Protein AF-A0A821CM47-F1 (afdb_monomer_lite)

Foldseek 3Di:
DPLVVPDDVVVLVVLVVVLVVLAQDPPHQLVNSLVVNLVSVCNNPVPDDQLNSLVSSLVRYDPQLNVPQDPDSPDGSVVSSVSSNVSVVVVVVVVVVVVVVVVVVVVVVVD

Structure (mmCIF, N/CA/C/O backbone):
data_AF-A0A821CM47-F1
#
_entry.id   AF-A0A821CM47-F1
#
loop_
_atom_site.group_PDB
_atom_site.id
_atom_site.type_symbol
_atom_site.label_atom_id
_atom_site.label_alt_id
_atom_site.label_comp_id
_atom_site.label_asym_id
_atom_site.label_entity_id
_atom_site.label_seq_id
_atom_site.pdbx_PDB_ins_code
_atom_site.Cartn_x
_atom_site.Cartn_y
_atom_site.Cartn_z
_atom_site.occupancy
_atom_site.B_iso_or_equiv
_atom_site.auth_seq_id
_atom_site.auth_comp_id
_atom_site.auth_asym_id
_atom_site.auth_atom_id
_atom_site.pdbx_PDB_model_num
ATOM 1 N N . LEU A 1 1 ? 15.446 14.568 -24.812 1.00 52.62 1 LEU A N 1
ATOM 2 C CA . LEU A 1 1 ? 15.892 13.155 -24.972 1.00 52.62 1 LEU A CA 1
ATOM 3 C C . LEU A 1 1 ? 17.030 12.744 -24.006 1.00 52.62 1 LEU A C 1
ATOM 5 O O . LEU A 1 1 ? 17.733 11.779 -24.273 1.00 52.62 1 LEU A O 1
ATOM 9 N N . PHE A 1 2 ? 17.194 13.401 -22.848 1.00 45.22 2 PHE A N 1
ATOM 10 C CA . PHE A 1 2 ? 18.342 13.179 -21.946 1.00 45.22 2 PHE A CA 1
ATOM 11 C C . PHE A 1 2 ? 18.208 11.940 -21.030 1.00 45.22 2 PHE A C 1
ATOM 13 O O . PHE A 1 2 ? 19.203 11.330 -20.654 1.00 45.22 2 PHE A O 1
ATOM 20 N N . ILE A 1 3 ? 16.977 11.506 -20.727 1.00 52.50 3 ILE A N 1
ATOM 21 C CA . ILE A 1 3 ? 16.700 10.422 -19.759 1.00 52.50 3 ILE A CA 1
ATOM 22 C C . ILE A 1 3 ? 17.106 9.032 -20.290 1.00 52.50 3 ILE A C 1
ATOM 24 O O . ILE A 1 3 ? 17.460 8.146 -19.516 1.00 52.50 3 ILE A O 1
ATOM 28 N N . ARG A 1 4 ? 17.120 8.825 -21.616 1.00 53.44 4 ARG A N 1
ATOM 29 C CA . ARG A 1 4 ? 17.480 7.522 -22.208 1.00 53.44 4 ARG A CA 1
ATOM 30 C C . ARG A 1 4 ? 18.974 7.195 -22.118 1.00 53.44 4 ARG A C 1
ATOM 32 O O . ARG A 1 4 ? 19.314 6.020 -22.127 1.00 53.44 4 ARG A O 1
ATOM 39 N N . ARG A 1 5 ? 19.857 8.192 -21.981 1.00 53.69 5 ARG A N 1
ATOM 40 C CA . ARG A 1 5 ? 21.319 7.984 -22.012 1.00 53.69 5 ARG A CA 1
ATOM 41 C C . ARG A 1 5 ? 21.881 7.340 -20.732 1.00 53.69 5 ARG A C 1
ATOM 43 O O . ARG A 1 5 ? 22.988 6.827 -20.763 1.00 53.69 5 ARG A O 1
ATOM 50 N N . PHE A 1 6 ? 21.104 7.315 -19.641 1.00 59.78 6 PHE A N 1
ATOM 51 C CA . PHE A 1 6 ? 21.505 6.770 -18.330 1.00 59.78 6 PHE A CA 1
ATOM 52 C C . PHE A 1 6 ? 20.635 5.601 -17.840 1.00 59.78 6 PHE A C 1
ATOM 54 O O . PHE A 1 6 ? 20.723 5.205 -16.675 1.00 59.78 6 PHE A O 1
ATOM 61 N N . ARG A 1 7 ? 19.769 5.059 -18.704 1.00 71.31 7 ARG A N 1
ATOM 62 C CA . ARG A 1 7 ? 18.993 3.842 -18.439 1.00 71.31 7 ARG A CA 1
ATOM 63 C C . ARG A 1 7 ? 19.642 2.669 -19.154 1.00 71.31 7 ARG A C 1
ATOM 65 O O . ARG A 1 7 ? 19.214 2.287 -20.238 1.00 71.31 7 ARG A O 1
ATOM 72 N N . THR A 1 8 ? 20.690 2.126 -18.550 1.00 84.31 8 THR A N 1
ATOM 73 C CA . THR A 1 8 ? 21.253 0.863 -19.025 1.00 84.31 8 THR A CA 1
ATOM 74 C C . THR A 1 8 ? 20.344 -0.299 -18.598 1.00 84.31 8 THR A C 1
ATOM 76 O O . THR A 1 8 ? 19.640 -0.177 -17.583 1.00 84.31 8 THR A O 1
ATOM 79 N N . PRO A 1 9 ? 20.316 -1.412 -19.349 1.00 85.06 9 PRO A N 1
ATOM 80 C CA . PRO A 1 9 ? 19.562 -2.605 -18.970 1.00 85.06 9 PRO A CA 1
ATOM 81 C C . PRO A 1 9 ? 19.875 -3.083 -17.545 1.00 85.06 9 PRO A C 1
ATOM 83 O O . PRO A 1 9 ? 18.954 -3.381 -16.788 1.00 85.06 9 PRO A O 1
ATOM 86 N N . GLU A 1 10 ? 21.144 -3.042 -17.139 1.00 87.81 10 GLU A N 1
ATOM 87 C CA . GLU A 1 10 ? 21.621 -3.475 -15.820 1.00 87.81 10 GLU A CA 1
ATOM 88 C C . GLU A 1 10 ? 21.060 -2.585 -14.705 1.00 87.81 10 GLU A C 1
ATOM 90 O O . GLU A 1 10 ? 20.621 -3.066 -13.658 1.00 87.81 10 GLU A O 1
ATOM 95 N N . LYS A 1 11 ? 21.004 -1.265 -14.933 1.00 87.06 11 LYS A N 1
ATOM 96 C CA . LYS A 1 11 ? 20.400 -0.329 -13.977 1.00 87.06 11 LYS A CA 1
ATOM 97 C C . LYS A 1 11 ? 18.901 -0.579 -13.837 1.00 87.06 11 LYS A C 1
ATOM 99 O O . LYS A 1 11 ? 18.383 -0.564 -12.723 1.00 87.06 11 LYS A O 1
ATOM 104 N N . ILE A 1 12 ? 18.200 -0.829 -14.944 1.00 87.56 12 ILE A N 1
ATOM 105 C CA . ILE A 1 12 ? 16.769 -1.160 -14.923 1.00 87.56 12 ILE A CA 1
ATOM 106 C C . ILE A 1 12 ? 16.521 -2.487 -14.203 1.00 87.56 12 ILE A C 1
ATOM 108 O O . ILE A 1 12 ? 15.576 -2.590 -13.422 1.00 87.56 12 ILE A O 1
ATOM 112 N N . GLU A 1 13 ? 17.365 -3.490 -14.417 1.00 89.12 13 GLU A N 1
ATOM 113 C CA . GLU A 1 13 ? 17.274 -4.774 -13.728 1.00 89.12 13 GLU A CA 1
ATOM 114 C C . GLU A 1 13 ? 17.508 -4.635 -12.220 1.00 89.12 13 GLU A C 1
ATOM 116 O O . GLU A 1 13 ? 16.713 -5.141 -11.423 1.00 89.12 13 GLU A O 1
ATOM 121 N N . SER A 1 14 ? 18.523 -3.866 -11.822 1.00 91.50 14 SER A N 1
ATOM 122 C CA . SER A 1 14 ? 18.778 -3.525 -10.420 1.00 91.50 14 SER A CA 1
ATOM 123 C C . SER A 1 14 ? 17.582 -2.806 -9.784 1.00 91.50 14 SER A C 1
ATOM 125 O O . SER A 1 14 ? 17.111 -3.194 -8.710 1.00 91.50 14 SER A O 1
ATOM 127 N N . LEU A 1 15 ? 17.002 -1.816 -10.474 1.00 91.31 15 LEU A N 1
ATOM 128 C CA . LEU A 1 15 ? 15.797 -1.124 -10.010 1.00 91.31 15 LEU A CA 1
ATOM 129 C C . LEU A 1 15 ? 14.595 -2.074 -9.908 1.00 91.31 15 LEU A C 1
ATOM 131 O O . LEU A 1 15 ? 13.878 -2.042 -8.911 1.00 91.31 15 LEU A O 1
ATOM 135 N N . ARG A 1 16 ? 14.393 -2.982 -10.870 1.00 90.38 16 ARG A N 1
ATOM 136 C CA . ARG A 1 16 ? 13.363 -4.034 -10.785 1.00 90.38 16 ARG A CA 1
ATOM 137 C C . ARG A 1 16 ? 13.599 -4.962 -9.591 1.00 90.38 16 ARG A C 1
ATOM 139 O O . ARG A 1 16 ? 12.635 -5.354 -8.935 1.00 90.38 16 ARG A O 1
ATOM 146 N N . GLY A 1 17 ? 14.855 -5.280 -9.280 1.00 93.06 17 GLY A N 1
ATOM 147 C CA . GLY A 1 17 ? 15.247 -6.015 -8.078 1.00 93.06 17 GLY A CA 1
ATOM 148 C C . GLY A 1 17 ? 14.839 -5.294 -6.801 1.00 93.06 17 GLY A C 1
ATOM 149 O O . GLY A 1 17 ? 14.126 -5.856 -5.971 1.00 93.06 17 GLY A O 1
ATOM 150 N N . ARG A 1 18 ? 15.185 -4.013 -6.694 1.00 92.69 18 ARG A N 1
ATOM 151 C CA . ARG A 1 18 ? 14.772 -3.153 -5.579 1.00 92.69 18 ARG A CA 1
ATOM 152 C C . ARG A 1 18 ? 13.250 -3.026 -5.481 1.00 92.69 18 ARG A C 1
ATOM 154 O O . ARG A 1 18 ? 12.722 -3.090 -4.377 1.00 92.69 18 ARG A O 1
ATOM 161 N N . LEU A 1 19 ? 12.531 -2.943 -6.608 1.00 92.62 19 LEU A N 1
ATOM 162 C CA . LEU A 1 19 ? 11.065 -2.918 -6.619 1.00 92.62 19 LEU A CA 1
ATOM 163 C C . LEU A 1 19 ? 10.494 -4.192 -5.994 1.00 92.62 19 LEU A C 1
ATOM 165 O O . LEU A 1 19 ? 9.532 -4.103 -5.239 1.00 92.62 19 LEU A O 1
ATOM 169 N N . ARG A 1 20 ? 11.070 -5.376 -6.254 1.00 92.06 20 ARG A N 1
ATOM 170 C CA . ARG A 1 20 ? 10.609 -6.632 -5.629 1.00 92.06 20 ARG A CA 1
ATOM 171 C C . ARG A 1 20 ? 10.681 -6.564 -4.104 1.00 92.06 20 ARG A C 1
ATOM 173 O O . ARG A 1 20 ? 9.710 -6.958 -3.461 1.00 92.06 20 ARG A O 1
ATOM 180 N N . SER A 1 21 ? 11.726 -5.953 -3.556 1.00 92.94 21 SER A N 1
ATOM 181 C CA . SER A 1 21 ? 11.927 -5.784 -2.110 1.0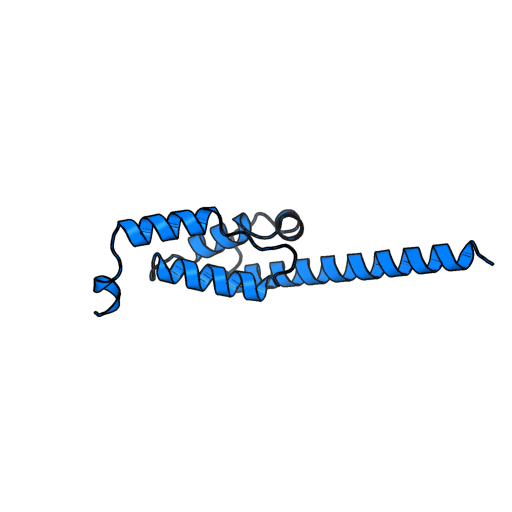0 92.94 21 SER A CA 1
ATOM 182 C C . SER A 1 21 ? 11.299 -4.515 -1.520 1.00 92.94 21 SER A C 1
ATOM 184 O O . SER A 1 21 ? 11.387 -4.297 -0.317 1.00 92.94 21 SER A O 1
ATOM 186 N N . LEU A 1 22 ? 10.657 -3.674 -2.336 1.00 93.56 22 LEU A N 1
ATOM 187 C CA . LEU A 1 22 ? 10.026 -2.437 -1.881 1.00 93.56 22 LEU A CA 1
ATOM 188 C C . LEU A 1 22 ? 8.694 -2.742 -1.188 1.00 93.56 22 LEU A C 1
ATOM 190 O O . LEU A 1 22 ? 7.682 -2.929 -1.865 1.00 93.56 22 LEU A O 1
ATOM 194 N N . TRP A 1 23 ? 8.694 -2.824 0.133 1.00 95.94 23 TRP A N 1
ATOM 195 C CA . TRP A 1 23 ? 7.489 -2.951 0.955 1.00 95.94 23 TRP A CA 1
ATOM 196 C C . TRP A 1 23 ? 7.256 -1.650 1.722 1.00 95.94 23 TRP A C 1
ATOM 198 O O . TRP A 1 23 ? 8.206 -0.890 1.944 1.00 95.94 23 TRP A O 1
ATOM 208 N N . GLN A 1 24 ? 6.003 -1.381 2.082 1.00 97.12 24 GLN A N 1
ATOM 209 C CA . GLN A 1 24 ? 5.700 -0.345 3.067 1.00 97.12 24 GLN A CA 1
ATOM 210 C C . GLN A 1 24 ? 6.273 -0.779 4.418 1.00 97.12 24 GLN A C 1
ATOM 212 O O . GLN A 1 24 ? 6.067 -1.922 4.833 1.00 97.12 24 GLN A O 1
ATOM 217 N N . SER A 1 25 ? 7.011 0.112 5.078 1.00 94.75 25 SER A N 1
ATOM 218 C CA . SER A 1 25 ? 7.540 -0.172 6.417 1.00 94.75 25 SER A CA 1
ATOM 219 C C . SER A 1 25 ? 6.493 0.066 7.510 1.00 94.75 25 SER A C 1
ATOM 221 O O . SER A 1 25 ? 5.497 0.753 7.288 1.00 94.75 25 SER A O 1
ATOM 223 N N . ASP A 1 26 ? 6.719 -0.473 8.710 1.00 91.69 26 ASP A N 1
ATOM 224 C CA . ASP A 1 26 ? 5.733 -0.394 9.795 1.00 91.69 26 ASP A CA 1
ATOM 225 C C . ASP A 1 26 ? 5.419 1.033 10.252 1.00 91.69 26 ASP A C 1
ATOM 227 O O . ASP A 1 26 ? 4.286 1.304 10.640 1.00 91.69 26 ASP A O 1
ATOM 231 N N . ASN A 1 27 ? 6.385 1.947 10.149 1.00 92.38 27 ASN A N 1
ATOM 232 C CA . ASN A 1 27 ? 6.253 3.337 10.592 1.00 92.38 27 ASN A CA 1
ATOM 233 C C . ASN A 1 27 ? 6.092 4.329 9.432 1.00 92.38 27 ASN A C 1
ATOM 235 O O . ASN A 1 27 ? 6.172 5.535 9.648 1.00 92.38 27 ASN A O 1
ATOM 239 N N . GLU A 1 28 ? 5.923 3.844 8.204 1.00 95.31 28 GLU A N 1
ATOM 240 C CA . GLU A 1 28 ? 5.787 4.703 7.032 1.00 95.31 28 GLU A CA 1
ATOM 241 C C . GLU A 1 28 ? 4.310 4.963 6.718 1.00 95.31 28 GLU A C 1
ATOM 243 O O . GLU A 1 28 ? 3.583 4.002 6.428 1.00 95.31 28 GLU A O 1
ATOM 248 N N . PRO A 1 29 ? 3.880 6.238 6.708 1.00 97.25 29 PRO A N 1
ATOM 249 C CA . PRO A 1 29 ? 2.536 6.608 6.296 1.00 97.25 29 PRO A CA 1
ATOM 250 C C . PRO A 1 29 ? 2.215 6.122 4.883 1.00 97.25 29 PRO A C 1
ATOM 252 O O . PRO A 1 29 ? 3.044 6.163 3.971 1.00 97.25 29 PRO A O 1
ATOM 255 N N . THR A 1 30 ? 0.972 5.703 4.673 1.00 97.25 30 THR A N 1
ATOM 256 C CA . THR A 1 30 ? 0.514 5.143 3.393 1.00 97.25 30 THR A CA 1
ATOM 257 C C . THR A 1 30 ? 0.648 6.127 2.231 1.00 97.25 30 THR A C 1
ATOM 259 O O . THR A 1 30 ? 0.980 5.722 1.115 1.00 97.25 30 THR A O 1
ATOM 262 N N . ALA A 1 31 ? 0.419 7.417 2.488 1.00 96.81 31 ALA A N 1
ATOM 263 C CA . ALA A 1 31 ? 0.570 8.475 1.492 1.00 96.81 31 ALA A CA 1
ATOM 264 C C . ALA A 1 31 ? 2.029 8.608 1.021 1.00 96.81 31 ALA A C 1
ATOM 266 O O . ALA A 1 31 ? 2.298 8.594 -0.182 1.00 96.81 31 ALA A O 1
ATOM 267 N N . ASP A 1 32 ? 2.974 8.638 1.962 1.00 97.81 32 ASP A N 1
ATOM 268 C CA . ASP A 1 32 ? 4.407 8.741 1.669 1.00 97.81 32 ASP A CA 1
ATOM 269 C C . ASP A 1 32 ? 4.904 7.500 0.923 1.00 97.81 32 ASP A C 1
ATOM 271 O O . ASP A 1 32 ? 5.627 7.595 -0.076 1.00 97.81 32 ASP A O 1
ATOM 275 N N . TYR A 1 33 ? 4.447 6.322 1.359 1.00 97.81 33 TYR A N 1
ATOM 276 C CA . TYR A 1 33 ? 4.726 5.063 0.682 1.00 97.81 33 TYR A CA 1
ATOM 277 C C . TYR A 1 33 ? 4.248 5.073 -0.774 1.00 97.81 33 TYR A C 1
ATOM 279 O O . TYR A 1 33 ? 4.974 4.637 -1.674 1.00 97.81 33 TYR A O 1
ATOM 287 N N . PHE A 1 34 ? 3.033 5.569 -1.021 1.00 96.94 34 PHE A N 1
ATOM 288 C CA . PHE A 1 34 ? 2.468 5.647 -2.362 1.00 96.94 34 PHE A CA 1
ATOM 289 C C . PHE A 1 34 ? 3.299 6.546 -3.283 1.00 96.94 34 PHE A C 1
ATOM 291 O O . PHE A 1 34 ? 3.652 6.120 -4.387 1.00 96.94 34 PHE A O 1
ATOM 298 N N . GLU A 1 35 ? 3.661 7.748 -2.832 1.00 95.88 35 GLU A N 1
ATOM 299 C CA . GLU A 1 35 ? 4.481 8.673 -3.621 1.00 95.88 35 GLU A CA 1
ATOM 300 C C . GLU A 1 35 ? 5.869 8.089 -3.907 1.00 95.88 35 GLU A C 1
ATOM 302 O O . GLU A 1 35 ? 6.345 8.119 -5.049 1.00 95.88 35 GLU A O 1
ATOM 307 N N . ARG A 1 36 ? 6.486 7.438 -2.912 1.00 95.62 36 ARG A N 1
ATOM 308 C CA . ARG A 1 36 ? 7.760 6.730 -3.085 1.00 95.62 36 ARG A CA 1
ATOM 309 C C . ARG A 1 36 ? 7.654 5.599 -4.106 1.00 95.62 36 ARG A C 1
ATOM 311 O O . ARG A 1 36 ? 8.507 5.493 -4.987 1.00 95.62 36 ARG A O 1
ATOM 318 N N . LEU A 1 37 ? 6.616 4.765 -4.023 1.00 95.62 37 LEU A N 1
ATOM 319 C CA . LEU A 1 37 ? 6.373 3.678 -4.974 1.00 95.62 37 LEU A CA 1
ATOM 320 C C . LEU A 1 37 ? 6.167 4.221 -6.394 1.00 95.62 37 LEU A C 1
ATOM 322 O O . LEU A 1 37 ? 6.791 3.728 -7.333 1.00 95.62 37 LEU A O 1
ATOM 326 N N . LYS A 1 38 ? 5.322 5.241 -6.556 1.00 94.00 38 LYS A N 1
ATOM 327 C CA . LYS A 1 38 ? 5.004 5.861 -7.848 1.00 94.00 38 LYS A CA 1
ATOM 328 C C . LYS A 1 38 ? 6.238 6.486 -8.497 1.00 94.00 38 LYS A C 1
ATOM 330 O O . LYS A 1 38 ? 6.493 6.233 -9.676 1.00 94.00 38 LYS A O 1
ATOM 335 N N . SER A 1 39 ? 7.029 7.236 -7.728 1.00 91.81 39 SER A N 1
ATOM 336 C CA . SER A 1 39 ? 8.304 7.800 -8.185 1.00 91.81 39 SER A CA 1
ATOM 337 C C . SER A 1 39 ? 9.256 6.694 -8.650 1.00 91.81 39 SER A C 1
ATOM 339 O O . SER A 1 39 ? 9.728 6.700 -9.789 1.00 91.81 39 SER A O 1
ATOM 341 N N . PHE A 1 40 ? 9.422 5.654 -7.828 1.00 92.75 40 PHE A N 1
ATOM 342 C CA . PHE A 1 40 ? 10.304 4.530 -8.132 1.00 92.75 40 PHE A CA 1
ATOM 343 C C . PHE A 1 40 ? 9.878 3.748 -9.386 1.00 92.75 40 PHE A C 1
ATOM 345 O O . PHE A 1 40 ? 10.709 3.308 -10.183 1.00 92.75 40 PHE A O 1
ATOM 352 N N . MET A 1 41 ? 8.572 3.582 -9.599 1.00 91.94 41 MET A N 1
ATOM 353 C CA . MET A 1 41 ? 8.037 2.950 -10.805 1.00 91.94 41 MET A CA 1
ATOM 354 C C . MET A 1 41 ? 8.260 3.814 -12.049 1.00 91.94 41 MET A C 1
ATOM 356 O O . MET A 1 41 ? 8.647 3.273 -13.082 1.00 91.94 41 MET A O 1
ATOM 360 N N . SER A 1 42 ? 8.108 5.137 -11.944 1.00 89.25 42 SER A N 1
ATOM 361 C CA . SER A 1 42 ? 8.416 6.075 -13.033 1.00 89.25 42 SER A CA 1
ATOM 362 C C . SER A 1 42 ? 9.902 6.036 -13.422 1.00 89.25 42 SER A C 1
ATOM 364 O O . SER A 1 42 ? 10.245 6.040 -14.610 1.00 89.25 42 SER A O 1
ATOM 366 N N . GLU A 1 43 ? 10.800 5.887 -12.440 1.00 88.25 43 GLU A N 1
ATOM 367 C CA . GLU A 1 43 ? 12.240 5.708 -12.669 1.00 88.25 43 GLU A CA 1
ATOM 368 C C . GLU A 1 43 ? 12.578 4.431 -13.450 1.00 88.25 43 GLU A C 1
ATOM 370 O O . GLU A 1 43 ? 13.493 4.456 -14.281 1.00 88.25 43 GLU A O 1
ATOM 375 N N . ILE A 1 44 ? 11.819 3.347 -13.255 1.00 88.00 44 ILE A N 1
ATOM 376 C CA . ILE A 1 44 ? 11.943 2.102 -14.032 1.00 88.00 44 ILE A CA 1
ATOM 377 C C . ILE A 1 44 ? 11.307 2.265 -15.416 1.00 88.00 44 ILE A C 1
ATOM 379 O O . ILE A 1 44 ? 11.930 1.977 -16.440 1.00 88.00 44 ILE A O 1
ATOM 383 N N . GLU A 1 45 ? 10.074 2.762 -15.461 1.00 85.69 45 GLU A N 1
ATOM 384 C CA . GLU A 1 45 ? 9.247 2.838 -16.658 1.00 85.69 45 GLU A CA 1
ATOM 385 C C . GLU A 1 45 ? 8.306 4.061 -16.579 1.00 85.69 45 GLU A C 1
ATOM 387 O O . GLU A 1 45 ? 7.337 4.045 -15.825 1.00 85.69 45 GLU A O 1
ATOM 392 N N . PRO A 1 46 ? 8.536 5.144 -17.350 1.00 80.00 46 PRO A N 1
ATOM 393 C CA . PRO A 1 46 ? 7.790 6.393 -17.214 1.00 80.00 46 PRO A CA 1
ATOM 394 C C . P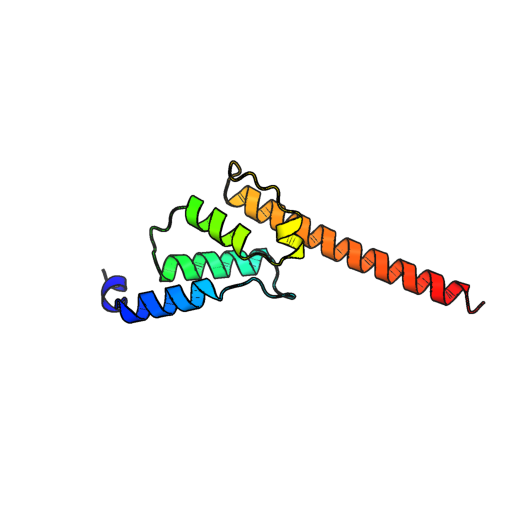RO A 1 46 ? 6.365 6.257 -17.755 1.00 80.00 46 PRO A C 1
ATOM 396 O O . PRO A 1 46 ? 5.503 7.053 -17.418 1.00 80.00 46 PRO A O 1
ATOM 399 N N . GLN A 1 47 ? 6.132 5.245 -18.598 1.00 83.62 47 GLN A N 1
ATOM 400 C CA . GLN A 1 47 ? 4.836 4.908 -19.188 1.00 83.62 47 GLN A CA 1
ATOM 401 C C . GLN A 1 47 ? 4.169 3.748 -18.442 1.00 83.62 47 GLN A C 1
ATOM 403 O O . GLN A 1 47 ? 3.450 2.940 -19.027 1.00 83.62 47 GLN A O 1
ATOM 408 N N . THR A 1 48 ? 4.439 3.636 -17.140 1.00 85.62 48 THR A N 1
ATOM 409 C CA . THR A 1 48 ? 3.805 2.621 -16.310 1.00 85.62 48 THR A CA 1
ATOM 410 C C . THR A 1 48 ? 2.288 2.817 -16.310 1.00 85.62 48 THR A C 1
ATOM 412 O O . THR A 1 48 ? 1.790 3.885 -15.956 1.00 85.62 48 THR A O 1
ATOM 415 N N . SER A 1 49 ? 1.542 1.761 -16.639 1.00 89.81 49 SER A N 1
ATOM 416 C CA . SER A 1 49 ? 0.081 1.799 -16.606 1.00 89.81 49 SER A CA 1
ATOM 417 C C . SER A 1 49 ? -0.456 1.977 -15.184 1.00 89.81 49 SER A C 1
ATOM 419 O O . SER A 1 49 ? 0.046 1.392 -14.218 1.00 89.81 49 SER A O 1
ATOM 421 N N . THR A 1 50 ? -1.540 2.743 -15.050 1.00 90.81 50 THR A N 1
ATOM 422 C CA . THR A 1 50 ? -2.224 2.959 -13.768 1.00 90.81 50 THR A CA 1
ATOM 423 C C . THR A 1 50 ? -2.612 1.638 -13.105 1.00 90.81 50 THR A C 1
ATOM 425 O O . THR A 1 50 ? -2.441 1.488 -11.899 1.00 90.81 50 THR A O 1
ATOM 428 N N . ASP A 1 51 ? -3.061 0.645 -13.875 1.00 90.62 51 ASP A N 1
ATOM 429 C CA . ASP A 1 51 ? -3.426 -0.668 -13.335 1.00 90.62 51 ASP A CA 1
ATOM 430 C C . ASP A 1 51 ? -2.235 -1.431 -12.758 1.00 90.62 51 ASP A C 1
ATOM 432 O O . ASP A 1 51 ? -2.372 -2.119 -11.743 1.00 90.62 51 ASP A O 1
ATOM 436 N N . TYR A 1 52 ? -1.050 -1.295 -13.356 1.00 91.12 52 TYR A N 1
ATOM 437 C CA . TYR A 1 52 ? 0.156 -1.885 -12.789 1.00 91.12 52 TYR A CA 1
ATOM 438 C C . TYR A 1 52 ? 0.536 -1.205 -11.467 1.00 91.12 52 TYR A C 1
ATOM 440 O O . TYR A 1 52 ? 0.878 -1.903 -10.509 1.00 91.12 52 TYR A O 1
ATOM 448 N N . ILE A 1 53 ? 0.386 0.124 -11.367 1.00 92.81 53 ILE A N 1
ATOM 449 C CA . ILE A 1 53 ? 0.576 0.872 -10.109 1.00 92.81 53 ILE A CA 1
ATOM 450 C C . ILE A 1 53 ? -0.421 0.399 -9.050 1.00 92.81 53 ILE A C 1
ATOM 452 O O . ILE A 1 53 ? 0.003 0.043 -7.953 1.00 92.81 53 ILE A O 1
ATOM 456 N N . LYS A 1 54 ? -1.717 0.299 -9.378 1.00 92.81 54 LYS A N 1
ATOM 457 C CA . LYS A 1 54 ? -2.756 -0.196 -8.453 1.00 92.81 54 LYS A CA 1
ATOM 458 C C . LYS A 1 54 ? -2.402 -1.573 -7.893 1.00 92.81 54 LYS A C 1
ATOM 460 O O . LYS A 1 54 ? -2.407 -1.776 -6.680 1.00 92.81 54 LYS A O 1
ATOM 465 N N . ARG A 1 55 ? -2.059 -2.522 -8.774 1.00 91.50 55 ARG A N 1
ATOM 466 C CA . ARG A 1 55 ? -1.688 -3.889 -8.371 1.00 91.50 55 ARG A CA 1
ATOM 467 C C . ARG A 1 55 ? -0.451 -3.891 -7.480 1.00 91.50 55 ARG A C 1
ATOM 469 O O . ARG A 1 55 ? -0.435 -4.596 -6.474 1.00 91.5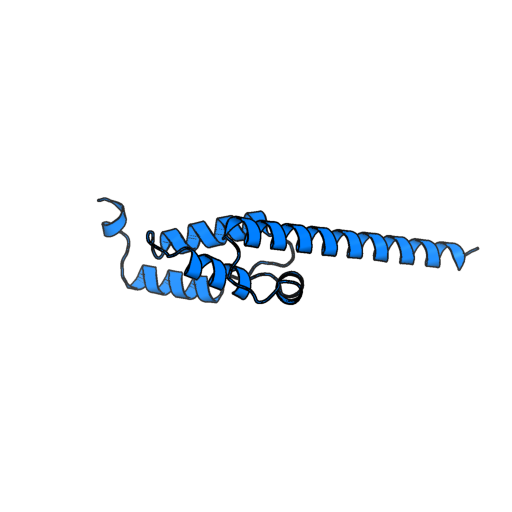0 55 ARG A O 1
ATOM 476 N N . LYS A 1 56 ? 0.581 -3.117 -7.836 1.00 93.19 56 LYS A N 1
ATOM 477 C CA . LYS A 1 56 ? 1.821 -3.049 -7.053 1.00 93.19 56 LYS A CA 1
ATOM 478 C C . LYS A 1 56 ? 1.613 -2.401 -5.699 1.00 93.19 56 LYS A C 1
ATOM 480 O O . LYS A 1 56 ? 2.142 -2.926 -4.727 1.00 93.19 56 LYS A O 1
ATOM 485 N N . PHE A 1 57 ? 0.816 -1.344 -5.637 1.00 94.75 57 PHE A N 1
ATOM 486 C CA . PHE A 1 57 ? 0.462 -0.690 -4.391 1.00 94.75 57 PHE A CA 1
ATOM 487 C C . PHE A 1 57 ? -0.253 -1.668 -3.452 1.00 94.75 57 PHE A C 1
ATOM 489 O O . PHE A 1 57 ? 0.301 -1.977 -2.404 1.00 94.75 57 PHE A O 1
ATOM 496 N N . ILE A 1 58 ? -1.367 -2.295 -3.867 1.00 93.25 58 ILE A N 1
ATOM 497 C CA . ILE A 1 58 ? -2.074 -3.286 -3.023 1.00 93.25 58 ILE A CA 1
ATOM 498 C C . ILE A 1 58 ? -1.145 -4.424 -2.588 1.00 93.25 58 ILE A C 1
ATOM 500 O O . ILE A 1 58 ? -1.142 -4.816 -1.423 1.00 93.25 58 ILE A O 1
ATOM 504 N N . GLN A 1 59 ? -0.358 -4.974 -3.518 1.00 93.00 59 GLN A N 1
ATOM 505 C CA . GLN A 1 59 ? 0.516 -6.112 -3.236 1.00 93.00 59 GLN A CA 1
ATOM 506 C C . GLN A 1 59 ? 1.503 -5.809 -2.101 1.00 93.00 59 GLN A C 1
ATOM 508 O O . GLN A 1 59 ? 1.809 -6.707 -1.312 1.00 93.00 59 GLN A O 1
ATOM 513 N N . LYS A 1 60 ? 2.010 -4.574 -2.055 1.00 95.12 60 LYS A N 1
ATOM 514 C CA . LYS A 1 60 ? 3.191 -4.180 -1.283 1.00 95.12 60 LYS A CA 1
ATOM 515 C C . LYS A 1 60 ? 2.901 -3.274 -0.084 1.00 95.12 60 LYS A C 1
ATOM 517 O O . LYS A 1 60 ? 3.836 -2.941 0.646 1.00 95.12 60 LYS A O 1
ATOM 522 N N . LEU A 1 61 ? 1.629 -2.936 0.130 1.00 95.69 61 LEU A N 1
ATOM 523 C CA . LEU A 1 61 ? 1.134 -2.353 1.375 1.00 95.69 61 LEU A CA 1
ATOM 524 C C . LEU A 1 61 ? 1.498 -3.220 2.584 1.00 95.69 61 LEU A C 1
ATOM 526 O O . LEU A 1 61 ? 1.631 -4.449 2.483 1.00 95.69 61 LEU A O 1
ATOM 530 N N . ARG A 1 62 ? 1.594 -2.562 3.742 1.00 95.75 62 ARG A N 1
ATOM 531 C CA . ARG A 1 62 ? 1.747 -3.217 5.040 1.00 95.75 62 ARG A CA 1
ATOM 532 C C . ARG A 1 62 ? 0.594 -4.198 5.250 1.00 95.75 62 ARG A C 1
ATOM 534 O O . ARG A 1 62 ? -0.537 -3.960 4.821 1.00 95.75 62 ARG A O 1
ATOM 541 N N . LYS A 1 63 ? 0.895 -5.348 5.858 1.00 94.56 63 LYS A N 1
ATOM 542 C CA . LYS A 1 63 ? -0.021 -6.498 5.909 1.00 94.56 63 LYS A CA 1
ATOM 543 C C . LYS A 1 63 ? -1.373 -6.154 6.548 1.00 94.56 63 LYS A C 1
ATOM 545 O O . LYS A 1 63 ? -2.401 -6.519 5.997 1.00 94.56 63 LYS A O 1
ATOM 550 N N . ASP A 1 64 ? -1.371 -5.440 7.666 1.00 94.44 64 ASP A N 1
ATOM 551 C CA . ASP A 1 64 ? -2.570 -5.011 8.400 1.00 94.44 64 ASP A CA 1
ATOM 552 C C . ASP A 1 64 ? -3.506 -4.110 7.574 1.00 94.44 64 ASP A C 1
ATOM 554 O O . ASP A 1 64 ? -4.726 -4.235 7.673 1.00 94.44 64 ASP A O 1
ATOM 558 N N . ILE A 1 65 ? -2.946 -3.244 6.724 1.00 95.12 65 ILE A N 1
ATOM 559 C CA . ILE A 1 65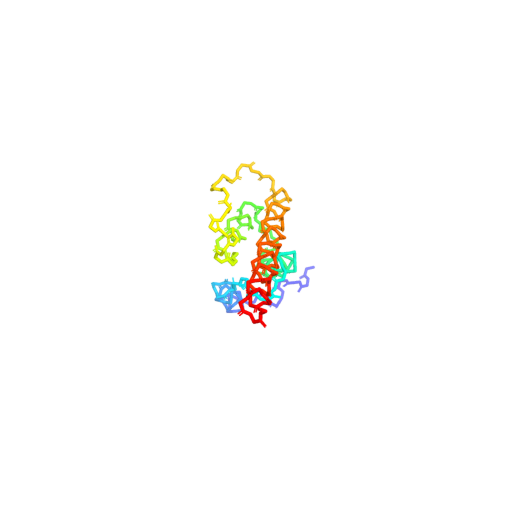 ? -3.708 -2.418 5.782 1.00 95.12 65 ILE A CA 1
ATOM 560 C C . ILE A 1 65 ? -4.216 -3.292 4.633 1.00 95.12 65 ILE A C 1
ATOM 562 O O . ILE A 1 65 ? -5.404 -3.290 4.313 1.00 95.12 65 ILE A O 1
ATOM 566 N N . ARG A 1 66 ? -3.323 -4.082 4.026 1.00 93.69 66 ARG A N 1
ATOM 567 C CA . ARG A 1 66 ? -3.631 -4.940 2.875 1.00 93.69 66 ARG A CA 1
ATOM 568 C C . ARG A 1 66 ? -4.723 -5.964 3.176 1.00 93.69 66 ARG A C 1
ATOM 570 O O . ARG A 1 66 ? -5.571 -6.199 2.322 1.00 93.69 66 ARG A O 1
ATOM 577 N N . ASP A 1 67 ? -4.718 -6.558 4.364 1.00 92.75 67 ASP A N 1
ATOM 578 C CA . ASP A 1 67 ? -5.704 -7.564 4.768 1.00 92.75 67 ASP A CA 1
ATOM 579 C C . ASP A 1 67 ? -7.114 -6.950 4.911 1.00 92.75 67 ASP A C 1
ATOM 581 O O . ASP A 1 67 ? -8.111 -7.638 4.694 1.00 92.75 67 ASP A O 1
ATOM 585 N N . LYS A 1 68 ? -7.206 -5.641 5.197 1.00 92.06 68 LYS A N 1
ATOM 586 C CA . LYS A 1 68 ? -8.460 -4.868 5.242 1.00 92.06 68 LYS A CA 1
ATOM 587 C C . LYS A 1 68 ? -8.862 -4.277 3.879 1.00 92.06 68 LYS A C 1
ATOM 589 O O . LYS A 1 68 ? -9.992 -3.811 3.718 1.00 92.06 68 LYS A O 1
ATOM 594 N N . MET A 1 69 ? -7.977 -4.297 2.880 1.00 88.94 69 MET A N 1
ATOM 595 C CA . MET A 1 69 ? -8.289 -3.823 1.530 1.00 88.94 69 MET A CA 1
ATOM 596 C C . MET A 1 69 ? -9.208 -4.810 0.799 1.00 88.94 69 MET A C 1
ATOM 598 O O . MET A 1 69 ? -8.928 -6.002 0.672 1.00 88.94 69 MET A O 1
ATOM 602 N N . SER A 1 70 ? -10.307 -4.302 0.240 1.00 74.75 70 SER A N 1
ATOM 603 C CA . SER A 1 70 ? -11.188 -5.083 -0.633 1.00 74.75 70 SER A CA 1
ATOM 604 C C . SER A 1 70 ? -10.455 -5.475 -1.919 1.00 74.75 70 SER A C 1
ATOM 606 O O . SER A 1 70 ? -9.897 -4.611 -2.591 1.00 74.75 70 SER A O 1
ATOM 608 N N . ARG A 1 71 ? -10.522 -6.753 -2.320 1.00 64.50 71 ARG A N 1
ATOM 609 C CA . ARG A 1 71 ? -9.847 -7.310 -3.517 1.00 64.50 71 ARG A CA 1
ATOM 610 C C . ARG A 1 71 ? -10.337 -6.747 -4.872 1.00 64.50 71 ARG A C 1
ATOM 612 O O . ARG A 1 71 ? -9.878 -7.198 -5.918 1.00 64.50 71 ARG A O 1
ATOM 619 N N . GLY A 1 72 ? -11.266 -5.789 -4.874 1.00 61.28 72 GLY A N 1
ATOM 620 C CA . GLY A 1 72 ? -11.814 -5.168 -6.081 1.00 61.28 72 GLY A CA 1
ATOM 621 C C . GLY A 1 72 ? -10.893 -4.085 -6.648 1.00 61.28 72 GLY A C 1
ATOM 622 O O . GLY A 1 72 ? -10.715 -3.038 -6.038 1.00 61.28 72 GLY A O 1
ATOM 623 N N . LEU A 1 73 ? -10.341 -4.323 -7.841 1.00 62.91 73 LEU A N 1
ATOM 624 C CA . LEU A 1 73 ? -9.489 -3.382 -8.591 1.00 62.91 73 LEU A CA 1
ATOM 625 C C . LEU A 1 73 ? -10.281 -2.358 -9.434 1.00 62.91 73 LEU A C 1
ATOM 627 O O . LEU A 1 73 ? -9.682 -1.604 -10.199 1.00 62.91 73 LEU A O 1
ATOM 631 N N . THR A 1 74 ? -11.613 -2.327 -9.315 1.00 65.38 74 THR A N 1
ATOM 632 C CA . THR A 1 74 ? -12.499 -1.469 -10.124 1.00 65.38 74 THR A CA 1
ATOM 633 C C . THR A 1 74 ? -12.459 0.009 -9.725 1.00 65.38 74 THR A C 1
ATOM 635 O O . THR A 1 74 ? -12.892 0.852 -10.503 1.00 65.38 74 THR A O 1
ATOM 638 N N . ALA A 1 75 ? -11.915 0.336 -8.551 1.00 78.06 75 ALA A N 1
ATOM 639 C CA . ALA A 1 75 ? -11.772 1.710 -8.075 1.00 78.06 75 ALA A CA 1
ATOM 640 C C . ALA A 1 75 ? -10.667 2.477 -8.830 1.00 78.06 75 ALA A C 1
ATOM 642 O O . ALA A 1 75 ? -9.737 1.876 -9.394 1.00 78.06 75 ALA A O 1
ATOM 643 N N . SER A 1 76 ? -10.739 3.813 -8.845 1.00 91.38 76 SER A N 1
ATOM 644 C CA . SER A 1 76 ? -9.653 4.637 -9.387 1.00 91.38 76 SER A CA 1
ATOM 645 C C . SER A 1 76 ? -8.389 4.500 -8.524 1.00 91.38 76 SER A C 1
ATOM 647 O O . SER A 1 76 ? -8.431 3.996 -7.402 1.00 91.38 76 SER A O 1
ATOM 649 N N . LEU A 1 77 ? -7.227 4.914 -9.045 1.00 91.50 77 LEU A N 1
ATOM 650 C CA . LEU A 1 77 ? -5.994 4.880 -8.246 1.00 91.50 77 LEU A CA 1
ATOM 651 C C . LEU A 1 77 ? -6.106 5.787 -7.014 1.00 91.50 77 LEU A C 1
ATOM 653 O O . LEU A 1 77 ? -5.637 5.413 -5.946 1.00 91.50 77 LEU A O 1
ATOM 657 N N . SER A 1 78 ? -6.767 6.936 -7.170 1.00 92.94 78 SER A N 1
ATOM 658 C CA . SER A 1 78 ? -7.003 7.892 -6.089 1.00 92.94 78 SER A CA 1
ATOM 659 C C . SER A 1 78 ? -7.856 7.280 -4.981 1.00 92.94 78 SER A C 1
ATOM 661 O O . SER A 1 78 ? -7.450 7.296 -3.824 1.00 92.94 78 SER A O 1
ATOM 663 N N . ASP A 1 79 ? -8.989 6.668 -5.336 1.00 92.81 79 ASP A N 1
ATOM 664 C CA . ASP A 1 79 ? -9.900 6.041 -4.363 1.00 92.81 79 ASP A CA 1
ATOM 665 C C . ASP A 1 79 ? -9.204 4.931 -3.578 1.00 92.81 79 ASP A C 1
ATOM 667 O O . ASP A 1 79 ? -9.428 4.734 -2.388 1.00 92.81 79 ASP A O 1
ATOM 671 N N . LEU A 1 80 ? -8.342 4.185 -4.264 1.00 93.00 80 LEU A N 1
ATOM 672 C CA . LEU A 1 80 ? -7.624 3.061 -3.693 1.00 93.00 80 LEU A CA 1
ATOM 673 C C . LEU A 1 80 ? -6.571 3.536 -2.679 1.00 93.00 80 LEU A C 1
ATOM 675 O O . LEU A 1 80 ? -6.443 2.936 -1.611 1.00 93.00 80 LEU A O 1
ATOM 679 N N . VAL A 1 81 ? -5.855 4.622 -2.982 1.00 94.56 81 VAL A N 1
ATOM 680 C CA . VAL A 1 81 ? -4.917 5.263 -2.045 1.00 94.56 81 VAL A CA 1
ATOM 681 C C . VAL A 1 81 ? -5.668 5.853 -0.855 1.00 94.56 81 VAL A C 1
ATOM 683 O O . VAL A 1 81 ? -5.299 5.580 0.285 1.00 94.56 81 VAL A O 1
ATOM 686 N N . GLN A 1 82 ? -6.757 6.580 -1.107 1.00 94.94 82 GLN A N 1
ATOM 687 C CA . GLN A 1 82 ? -7.582 7.184 -0.063 1.00 94.94 82 GLN A CA 1
ATOM 688 C C . GLN A 1 82 ? -8.124 6.130 0.910 1.00 94.94 82 GLN A C 1
ATOM 690 O O . GLN A 1 82 ? -7.983 6.261 2.123 1.00 94.94 82 GLN A O 1
ATOM 695 N N . LYS A 1 83 ? -8.641 5.018 0.382 1.00 94.19 83 LYS A N 1
ATOM 696 C CA . LYS A 1 83 ? -9.118 3.899 1.196 1.00 94.19 83 LYS A CA 1
ATOM 697 C C . LYS A 1 83 ? -8.016 3.274 2.053 1.00 94.19 83 LYS A C 1
ATOM 699 O O . LYS A 1 83 ? -8.260 2.899 3.196 1.00 94.19 83 LYS A O 1
ATOM 704 N N . ALA A 1 84 ? -6.804 3.144 1.516 1.00 95.12 84 ALA A N 1
ATOM 705 C CA . ALA A 1 84 ? -5.677 2.613 2.277 1.00 95.12 84 ALA A CA 1
ATOM 706 C C . ALA A 1 84 ? -5.275 3.557 3.430 1.00 95.12 84 ALA A C 1
ATOM 708 O O . ALA A 1 84 ? -4.999 3.079 4.530 1.00 95.12 84 ALA A O 1
ATOM 709 N N . ILE A 1 85 ? -5.327 4.876 3.208 1.00 96.44 85 ILE A N 1
ATOM 710 C CA . ILE A 1 85 ? -5.106 5.897 4.246 1.00 96.44 85 ILE A CA 1
ATOM 711 C C . ILE A 1 85 ? -6.185 5.811 5.337 1.00 96.44 85 ILE A C 1
ATOM 713 O O . ILE A 1 85 ? -5.860 5.789 6.520 1.00 96.44 85 ILE A O 1
ATOM 717 N N . GLU A 1 86 ? -7.461 5.684 4.968 1.00 95.75 86 GLU A N 1
ATOM 718 C CA . GLU A 1 86 ? -8.565 5.538 5.932 1.00 95.75 86 GLU A CA 1
ATOM 719 C C . GLU A 1 86 ? -8.417 4.285 6.805 1.00 95.75 86 GLU A C 1
ATOM 721 O O . GLU A 1 86 ? -8.629 4.322 8.021 1.00 95.75 86 GLU A O 1
ATOM 726 N N . ILE A 1 87 ? -8.008 3.169 6.197 1.00 95.19 87 ILE A N 1
ATOM 727 C CA . ILE A 1 87 ? -7.711 1.927 6.915 1.00 95.19 87 ILE A CA 1
ATOM 728 C C . ILE A 1 87 ? -6.556 2.133 7.900 1.00 95.19 87 ILE A C 1
ATOM 730 O O . ILE A 1 87 ? -6.648 1.682 9.044 1.00 95.19 87 ILE A O 1
ATOM 734 N N . GLU A 1 88 ? -5.480 2.803 7.481 1.00 96.50 88 GLU A N 1
ATOM 735 C CA . GLU A 1 88 ? -4.351 3.132 8.353 1.00 96.50 88 GLU A CA 1
ATOM 736 C C . GLU A 1 88 ? -4.794 3.976 9.553 1.00 96.50 88 GLU A C 1
ATOM 738 O O . GLU A 1 88 ? -4.499 3.608 10.693 1.00 96.50 88 GLU A O 1
ATOM 743 N N . SER A 1 89 ? -5.560 5.047 9.325 1.00 96.31 89 SER A N 1
ATOM 744 C CA . SER A 1 89 ? -6.104 5.883 10.400 1.00 96.31 89 SER A CA 1
ATOM 745 C C . SER A 1 89 ? -6.972 5.073 11.367 1.00 96.31 89 SER A C 1
ATOM 747 O O . SER A 1 89 ? -6.822 5.200 12.581 1.00 96.31 89 SER A O 1
ATOM 749 N N . SER A 1 90 ? -7.821 4.177 10.852 1.00 95.94 90 SER A N 1
ATOM 750 C CA . SER A 1 90 ? -8.641 3.283 11.678 1.00 95.94 90 SER A CA 1
ATOM 751 C C . SER A 1 90 ? -7.795 2.342 12.545 1.00 95.94 90 SER A C 1
ATOM 753 O O . SER A 1 90 ? -8.099 2.152 13.721 1.00 95.94 90 SER A O 1
ATOM 755 N N . ILE A 1 91 ? -6.711 1.775 12.004 1.00 94.50 91 ILE A N 1
ATOM 756 C CA . ILE A 1 91 ? -5.787 0.915 12.763 1.00 94.50 91 ILE A CA 1
ATOM 757 C C . ILE A 1 91 ? -5.086 1.709 13.871 1.00 94.50 91 ILE A C 1
ATOM 759 O O . ILE A 1 91 ? -4.935 1.207 14.985 1.00 94.50 91 ILE A O 1
ATOM 763 N N . ILE A 1 92 ? -4.640 2.932 13.575 1.00 94.12 92 ILE A N 1
ATOM 764 C CA . ILE A 1 92 ? -3.986 3.801 14.560 1.00 94.12 92 ILE A CA 1
ATOM 765 C C . ILE A 1 92 ? -4.958 4.138 15.691 1.00 94.12 92 ILE A C 1
ATOM 767 O O . ILE A 1 92 ? -4.593 3.989 16.856 1.00 94.12 92 ILE A O 1
ATOM 771 N N . GLN A 1 93 ? -6.197 4.508 15.360 1.00 94.00 93 GLN A N 1
ATOM 772 C CA . GLN A 1 93 ? -7.219 4.808 16.359 1.00 94.00 93 GLN A CA 1
ATOM 773 C C . GLN A 1 93 ? -7.511 3.595 17.250 1.00 94.00 93 GLN A C 1
ATOM 775 O O . GLN A 1 93 ? -7.486 3.724 18.468 1.00 94.00 93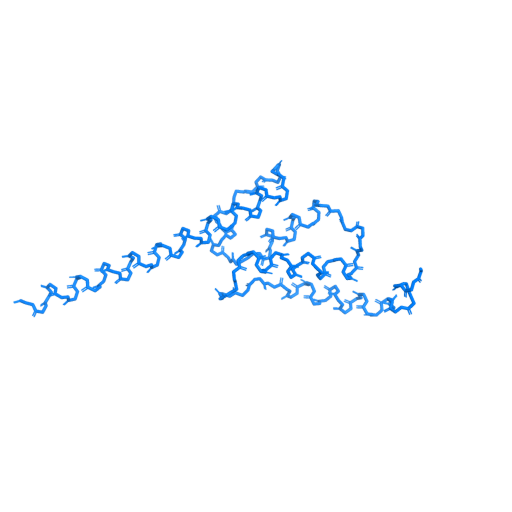 GLN A O 1
ATOM 780 N N . GLN A 1 94 ? -7.667 2.401 16.667 1.00 93.44 94 GLN A N 1
ATOM 781 C CA . GLN A 1 94 ? -7.855 1.158 17.430 1.00 93.44 94 GLN A CA 1
ATOM 782 C C . GLN A 1 94 ? -6.711 0.916 18.425 1.00 93.44 94 GLN A C 1
ATOM 784 O O . GLN A 1 94 ? -6.956 0.638 19.595 1.00 93.44 94 GLN A O 1
ATOM 789 N N . LYS A 1 95 ? -5.455 1.098 17.996 1.00 91.50 95 LYS A N 1
ATOM 790 C CA . LYS A 1 95 ? -4.284 0.956 18.879 1.00 91.50 95 LYS A CA 1
ATOM 791 C C . LYS A 1 95 ? -4.275 1.976 20.020 1.00 91.50 95 LYS A C 1
ATOM 793 O O . LYS A 1 95 ? -3.758 1.670 21.092 1.00 91.50 95 LYS A O 1
ATOM 798 N N . ILE A 1 96 ? -4.771 3.191 19.789 1.00 93.25 96 ILE A N 1
ATOM 799 C CA . ILE A 1 96 ? -4.890 4.223 20.828 1.00 93.25 96 ILE A CA 1
ATOM 800 C C . ILE A 1 96 ? -5.987 3.831 21.821 1.00 93.25 96 ILE A C 1
ATOM 802 O O . ILE A 1 96 ? -5.740 3.832 23.025 1.00 93.25 96 ILE A O 1
ATOM 806 N N . ASP A 1 97 ? -7.158 3.439 21.324 1.00 93.31 97 ASP A N 1
ATOM 807 C CA . ASP A 1 97 ? -8.306 3.059 22.148 1.00 93.31 97 ASP A CA 1
ATOM 808 C C . ASP A 1 97 ? -7.993 1.841 23.032 1.00 93.31 97 ASP A C 1
ATOM 810 O O . ASP A 1 97 ? -8.334 1.827 24.217 1.00 93.31 97 ASP A O 1
ATOM 814 N N . ASP A 1 98 ? -7.294 0.841 22.490 1.00 92.69 98 ASP A N 1
ATOM 815 C CA . ASP A 1 98 ? -6.877 -0.346 23.242 1.00 92.69 98 ASP A CA 1
ATOM 816 C C . ASP A 1 98 ? -5.871 0.009 24.348 1.00 92.69 98 ASP A C 1
ATOM 818 O O . ASP A 1 98 ? -6.046 -0.404 25.494 1.00 92.69 98 ASP A O 1
ATOM 822 N N . LYS A 1 99 ? -4.891 0.880 24.064 1.00 90.81 99 LYS A N 1
ATO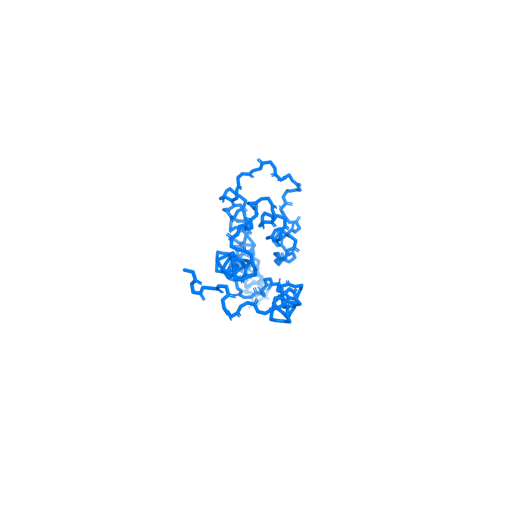M 823 C CA . LYS A 1 99 ? -3.964 1.391 25.091 1.00 90.81 99 LYS A CA 1
ATOM 824 C C . LYS A 1 99 ? -4.687 2.151 26.201 1.00 90.81 99 LYS A C 1
ATOM 826 O O . LYS A 1 99 ? -4.339 2.005 27.370 1.00 90.81 99 LYS A O 1
ATOM 831 N N . LEU A 1 100 ? -5.686 2.965 25.854 1.00 88.44 100 LEU A N 1
ATOM 832 C CA . LEU A 1 100 ? -6.475 3.699 26.844 1.00 88.44 100 LEU A CA 1
ATOM 833 C C . LEU A 1 100 ? -7.271 2.743 27.740 1.00 88.44 100 LEU A C 1
ATOM 835 O O . LEU A 1 100 ? -7.336 2.965 28.949 1.00 88.44 100 LEU A O 1
ATOM 839 N N . ARG A 1 101 ? -7.844 1.669 27.185 1.00 87.31 101 ARG A N 1
ATOM 840 C CA . ARG A 1 101 ? -8.574 0.653 27.962 1.00 87.31 101 ARG A CA 1
ATOM 841 C C . ARG A 1 101 ? -7.689 -0.058 28.978 1.00 87.31 101 ARG A C 1
ATOM 843 O O . ARG A 1 101 ? -8.134 -0.261 30.106 1.00 87.31 101 ARG A O 1
ATOM 850 N N . ASP A 1 102 ? -6.465 -0.411 28.601 1.00 82.25 102 ASP A N 1
ATOM 851 C CA . ASP A 1 102 ? -5.541 -1.111 29.499 1.00 82.25 102 ASP A CA 1
ATOM 852 C C . ASP A 1 102 ? -5.117 -0.216 30.674 1.00 82.25 102 ASP A C 1
ATOM 854 O O . ASP A 1 102 ? -5.214 -0.631 31.828 1.00 82.25 102 ASP A O 1
ATOM 858 N N . VAL A 1 103 ? -4.833 1.067 30.417 1.00 79.12 103 VAL A N 1
ATOM 859 C CA . VAL A 1 103 ? -4.548 2.053 31.479 1.00 79.12 103 VAL A CA 1
ATOM 860 C C . VAL A 1 103 ? -5.716 2.198 32.465 1.00 79.12 103 VAL A C 1
ATOM 862 O O . VAL A 1 103 ? -5.504 2.350 33.668 1.00 79.12 103 VAL A O 1
ATOM 865 N N . HIS A 1 104 ? -6.966 2.152 31.996 1.00 69.25 104 HIS A N 1
ATOM 866 C CA . HIS A 1 104 ? -8.127 2.245 32.890 1.00 69.25 104 HIS A CA 1
ATOM 867 C C . HIS A 1 104 ? -8.326 0.981 33.737 1.00 69.25 104 HIS A C 1
ATOM 869 O O . HIS A 1 104 ? -8.791 1.093 34.871 1.00 69.25 104 HIS A O 1
ATOM 875 N N . LYS A 1 105 ? -7.958 -0.205 33.234 1.00 70.75 105 LYS A N 1
ATOM 876 C CA . LYS A 1 105 ? -8.004 -1.452 34.016 1.00 70.75 105 LYS A CA 1
ATOM 877 C C . LYS A 1 105 ? -6.960 -1.451 35.131 1.00 70.75 105 LYS A C 1
ATOM 879 O O . LYS A 1 105 ? -7.311 -1.734 36.274 1.00 70.75 105 LYS A O 1
ATOM 884 N N . ASP A 1 106 ? -5.728 -1.050 34.831 1.00 67.56 106 ASP A N 1
ATOM 885 C CA . ASP A 1 106 ? -4.628 -1.043 35.806 1.00 67.56 106 ASP A CA 1
ATOM 886 C C . ASP A 1 106 ? -4.864 -0.054 36.962 1.00 67.56 106 ASP A C 1
ATOM 888 O O . ASP A 1 106 ? -4.508 -0.321 38.111 1.00 67.56 106 ASP A O 1
ATOM 892 N N . ASN A 1 107 ? -5.532 1.072 36.691 1.00 64.25 107 ASN A N 1
ATOM 893 C CA . ASN A 1 107 ? -5.892 2.056 37.718 1.00 64.25 107 ASN A CA 1
ATOM 894 C C . ASN A 1 107 ? -7.062 1.621 38.616 1.00 64.25 107 ASN A C 1
ATOM 896 O O . ASN A 1 107 ? -7.204 2.147 39.718 1.00 64.25 107 ASN A O 1
ATOM 900 N N . ASN A 1 108 ? -7.905 0.691 38.158 1.00 61.88 108 ASN A N 1
ATOM 901 C CA . ASN A 1 108 ? -9.060 0.205 38.920 1.00 61.88 108 ASN A CA 1
ATOM 902 C C . ASN A 1 108 ? -8.729 -1.031 39.775 1.00 61.88 108 ASN A C 1
ATOM 904 O O . ASN A 1 108 ? -9.474 -1.343 40.692 1.00 61.88 108 ASN A O 1
ATOM 908 N N . ILE A 1 109 ? -7.626 -1.731 39.477 1.00 61.12 109 ILE A N 1
ATOM 909 C CA . ILE A 1 109 ? -7.122 -2.874 40.264 1.00 61.12 109 ILE A CA 1
ATOM 910 C C . ILE A 1 109 ? -6.255 -2.403 41.449 1.00 61.12 109 ILE A C 1
ATOM 912 O O . ILE A 1 109 ? -6.137 -3.108 42.445 1.00 61.12 109 ILE A O 1
ATOM 916 N N . ASN A 1 110 ? -5.667 -1.205 41.361 1.00 57.06 110 ASN A N 1
ATOM 917 C CA . ASN A 1 110 ? -4.798 -0.621 42.393 1.00 57.06 110 ASN A CA 1
ATOM 918 C C . ASN A 1 110 ? -5.521 0.347 43.361 1.00 57.06 110 ASN A C 1
ATOM 920 O O . ASN A 1 110 ? -4.858 1.121 44.054 1.00 57.06 110 ASN A O 1
ATOM 924 N N . LYS A 1 111 ? -6.860 0.335 43.398 1.00 49.66 111 LYS A N 1
ATOM 925 C CA . LYS A 1 111 ? -7.699 1.045 44.381 1.00 49.66 111 LYS A CA 1
ATOM 926 C C . LYS A 1 111 ? -8.468 0.045 45.228 1.00 49.66 111 LYS A C 1
ATOM 928 O O . LYS A 1 111 ? -8.643 0.344 46.427 1.00 49.66 111 LYS A O 1
#

Secondary structure (DSSP, 8-state):
--GGGG--HHHHHHHHHHHHH----TTS-HHHHHHHHHHHHHHH-TT--HHHHHHHHHHHS-HHHHHHS-S-TTS-HHHHHHHHHHHHHHHHHHHHHHHHHHHHHHHHH--

Radius of gyration: 19.21 Å; chains: 1; bounding box: 34×21×69 Å

pLDDT: mean 86.49, std 12.96, range [45.22, 97.81]

Sequence (111 aa):
LFIRRFRTPEKIESLRGRLRSLWQSDNEPTADYFERLKSFMSEIEPQTSTDYIKRKFIQKLRKDIRDKMSRGLTASLSDLVQKAIEIESSIIQQKIDDKLRDVHKDNNINK

Organism: NCBI:txid392030

InterPro domains:
  IPR005162 Retrotransposon-derived protein PEG10, N-terminal capsid-like domain [PF03732] (2-62)